Protein AF-A0A2N0D826-F1 (afdb_monomer_lite)

Organism: Rhizobium sullae (NCBI:txid50338)

Foldseek 3Di:
DDKDKAFPQDGAPDDRDQCCAQVHVVKDTKMFIDDDDPLFAWKKKWKFWPPDDPPTFTQWIWILHGPPDGIDHIRCFSALPSVRTATDQGNVRDRGGHGDDDPDDDIDMDMDMDGDNDNDDPDPPDDDD

Structure (mmCIF, N/CA/C/O backbone):
data_AF-A0A2N0D826-F1
#
_entry.id   AF-A0A2N0D826-F1
#
loop_
_atom_site.group_PDB
_atom_site.id
_atom_site.type_symbol
_atom_site.label_atom_id
_atom_site.label_alt_id
_atom_site.label_comp_id
_atom_site.label_asym_id
_atom_site.label_entity_id
_atom_site.label_seq_id
_atom_site.pdbx_PDB_ins_code
_atom_site.Cartn_x
_atom_site.Cartn_y
_atom_site.Cartn_z
_atom_site.occupancy
_atom_site.B_iso_or_equiv
_atom_site.auth_seq_id
_atom_site.auth_comp_id
_atom_site.auth_asym_id
_atom_site.auth_atom_id
_atom_site.pdbx_PDB_model_num
ATOM 1 N N . MET A 1 1 ? 2.346 -14.213 18.199 1.00 60.00 1 MET A N 1
ATOM 2 C CA . MET A 1 1 ? 2.447 -14.127 16.728 1.00 60.00 1 MET A CA 1
ATOM 3 C C . MET A 1 1 ? 2.684 -12.671 16.357 1.00 60.00 1 MET A C 1
ATOM 5 O O . MET A 1 1 ? 2.425 -11.813 17.199 1.00 60.00 1 MET A O 1
ATOM 9 N N . ALA A 1 2 ? 3.269 -12.403 15.193 1.00 88.12 2 ALA A N 1
ATOM 10 C CA . ALA A 1 2 ? 3.634 -11.054 14.766 1.00 88.12 2 ALA A CA 1
ATOM 11 C C . ALA A 1 2 ? 2.634 -10.554 13.720 1.00 88.12 2 ALA A C 1
ATOM 13 O O . ALA A 1 2 ? 2.208 -11.331 12.875 1.00 88.12 2 ALA A O 1
ATOM 14 N N . PHE A 1 3 ? 2.283 -9.269 13.777 1.00 96.25 3 PHE A N 1
ATOM 15 C CA . PHE A 1 3 ? 1.441 -8.641 12.763 1.00 96.25 3 PHE A CA 1
ATOM 16 C C . PHE A 1 3 ? 2.162 -8.662 11.412 1.00 96.25 3 PHE A C 1
ATOM 18 O O . PHE A 1 3 ? 3.236 -8.071 11.278 1.00 96.25 3 PHE A O 1
ATOM 25 N N . GLU A 1 4 ? 1.587 -9.358 10.435 1.00 97.00 4 GLU A N 1
ATOM 26 C CA . GLU A 1 4 ? 2.255 -9.674 9.170 1.00 97.00 4 GLU A CA 1
ATOM 27 C C . GLU A 1 4 ? 1.386 -9.295 7.970 1.00 97.00 4 GLU A C 1
ATOM 29 O O . GLU A 1 4 ? 0.184 -9.548 7.971 1.00 97.00 4 GLU A O 1
ATOM 34 N N . LEU A 1 5 ? 2.009 -8.719 6.938 1.00 97.88 5 LEU A N 1
ATOM 35 C CA . LEU A 1 5 ? 1.414 -8.416 5.635 1.00 97.88 5 LEU A CA 1
ATOM 36 C C . LEU A 1 5 ? 2.081 -9.292 4.568 1.00 97.88 5 LEU A C 1
ATOM 38 O O . LEU A 1 5 ? 3.304 -9.289 4.446 1.00 97.88 5 LEU A O 1
ATOM 42 N N . THR A 1 6 ? 1.282 -9.994 3.766 1.00 97.62 6 THR A N 1
ATOM 43 C CA . THR A 1 6 ? 1.759 -10.884 2.695 1.00 97.62 6 THR A CA 1
ATOM 44 C C . THR A 1 6 ? 0.954 -10.707 1.410 1.00 97.62 6 THR A C 1
ATOM 46 O O . THR A 1 6 ? -0.164 -10.186 1.418 1.00 97.62 6 THR A O 1
ATOM 49 N N . SER A 1 7 ? 1.523 -11.170 0.296 1.00 97.50 7 SER A N 1
ATOM 50 C CA . SER A 1 7 ? 0.843 -11.290 -0.990 1.00 97.50 7 SER A CA 1
ATOM 51 C C . SER A 1 7 ? 1.060 -12.695 -1.558 1.00 97.50 7 SER A C 1
ATOM 53 O O . SER A 1 7 ? 2.188 -13.177 -1.548 1.00 97.50 7 SER A O 1
ATOM 55 N N . PRO A 1 8 ? 0.025 -13.360 -2.094 1.00 95.75 8 PRO A N 1
ATOM 56 C CA . PRO A 1 8 ? 0.204 -14.562 -2.900 1.00 95.75 8 PRO A CA 1
ATOM 57 C C . PRO A 1 8 ? 0.717 -14.245 -4.316 1.00 95.75 8 PRO A C 1
ATOM 59 O O . PRO A 1 8 ? 1.091 -15.163 -5.038 1.00 95.75 8 PRO A O 1
ATOM 62 N N . ALA A 1 9 ? 0.710 -12.975 -4.743 1.00 94.69 9 ALA A N 1
ATOM 63 C CA . ALA A 1 9 ? 1.167 -12.585 -6.075 1.00 94.69 9 ALA A CA 1
ATOM 64 C C . ALA A 1 9 ? 2.700 -12.528 -6.182 1.00 94.69 9 ALA A C 1
ATOM 66 O O . ALA A 1 9 ? 3.238 -12.752 -7.264 1.00 94.69 9 ALA A O 1
ATOM 67 N N . PHE A 1 10 ? 3.389 -12.232 -5.079 1.00 96.00 10 PHE A N 1
ATOM 68 C CA . PHE A 1 10 ? 4.846 -12.177 -4.990 1.00 96.00 10 PHE A CA 1
ATOM 69 C C . PHE A 1 10 ? 5.304 -12.284 -3.534 1.00 96.00 10 PHE A C 1
ATOM 71 O O . PHE A 1 10 ? 4.630 -11.821 -2.613 1.00 96.00 10 PHE A O 1
ATOM 78 N N . GLU A 1 11 ? 6.483 -12.862 -3.322 1.00 96.50 11 GLU A N 1
ATOM 79 C CA . GLU A 1 11 ? 7.113 -12.893 -2.002 1.00 96.50 11 GLU A CA 1
ATOM 80 C C . GLU A 1 11 ? 7.843 -11.573 -1.708 1.00 96.50 11 GLU A C 1
ATOM 82 O O . GLU A 1 11 ? 8.203 -10.808 -2.607 1.00 96.50 11 GLU A O 1
ATOM 87 N N . ASN A 1 12 ? 8.115 -11.313 -0.429 1.00 94.88 12 ASN A N 1
ATOM 88 C CA . ASN A 1 12 ? 8.887 -10.145 -0.016 1.00 94.88 12 ASN A CA 1
ATOM 89 C C . ASN A 1 12 ? 10.262 -10.114 -0.713 1.00 94.88 12 ASN A C 1
ATOM 91 O O . ASN A 1 12 ? 10.994 -11.104 -0.694 1.00 94.88 12 ASN A O 1
ATOM 95 N N . ARG A 1 13 ? 10.631 -8.954 -1.273 1.00 93.88 13 ARG A N 1
ATOM 96 C CA . ARG A 1 13 ? 1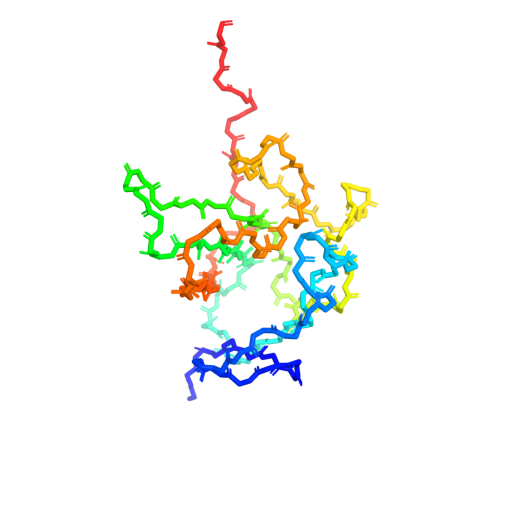1.869 -8.728 -2.052 1.00 93.88 13 ARG A CA 1
ATOM 97 C C . ARG A 1 13 ? 11.977 -9.534 -3.351 1.00 93.88 13 ARG A C 1
ATOM 99 O O . ARG A 1 13 ? 13.081 -9.707 -3.870 1.00 93.88 13 ARG A O 1
ATOM 106 N N . ARG A 1 14 ? 10.864 -10.042 -3.873 1.00 96.00 14 ARG A N 1
ATOM 107 C CA . ARG A 1 14 ? 10.801 -10.615 -5.220 1.00 96.00 14 ARG A CA 1
ATOM 108 C C . ARG A 1 14 ? 10.153 -9.630 -6.181 1.00 96.00 14 ARG A C 1
ATOM 110 O O . ARG A 1 14 ? 9.591 -8.617 -5.773 1.00 96.00 14 ARG A O 1
ATOM 117 N N . GLU A 1 15 ? 10.299 -9.935 -7.461 1.00 95.25 15 GLU A N 1
ATOM 118 C CA . GLU A 1 15 ? 9.742 -9.148 -8.552 1.00 95.25 15 GLU A CA 1
ATOM 119 C C . GLU A 1 15 ? 8.214 -9.098 -8.456 1.00 95.25 15 GLU A C 1
ATOM 121 O O . GLU A 1 15 ? 7.559 -10.108 -8.181 1.00 95.25 15 GLU A O 1
ATOM 126 N N . ILE A 1 16 ? 7.659 -7.908 -8.671 1.00 96.44 16 ILE A N 1
ATOM 127 C CA . ILE A 1 16 ? 6.218 -7.699 -8.753 1.00 96.44 16 ILE A CA 1
ATOM 128 C C . ILE A 1 16 ? 5.788 -8.071 -10.182 1.00 96.44 16 ILE A C 1
ATOM 130 O O . ILE A 1 16 ? 6.327 -7.503 -11.124 1.00 96.44 16 ILE A O 1
ATOM 134 N N . PRO A 1 17 ? 4.827 -8.994 -10.383 1.00 97.12 17 PRO A N 1
ATOM 135 C CA . PRO A 1 17 ? 4.382 -9.373 -11.721 1.00 97.12 17 PRO A CA 1
ATOM 136 C C . PRO A 1 17 ? 3.880 -8.189 -12.560 1.00 97.12 17 PRO A C 1
ATOM 138 O O . PRO A 1 17 ? 3.097 -7.377 -12.067 1.00 97.12 17 PRO A O 1
ATOM 141 N N . VAL A 1 18 ? 4.199 -8.192 -13.861 1.00 95.88 18 VAL A N 1
ATOM 142 C CA . VAL A 1 18 ? 3.867 -7.135 -14.847 1.00 95.88 18 VAL A CA 1
ATOM 143 C C . VAL A 1 18 ? 2.404 -6.679 -14.817 1.00 95.88 18 VAL A C 1
ATOM 145 O O . VAL A 1 18 ? 2.092 -5.517 -15.052 1.00 95.88 18 VAL A O 1
ATOM 148 N N . ARG A 1 19 ? 1.455 -7.561 -14.488 1.00 96.94 19 ARG A N 1
ATOM 149 C CA . ARG A 1 19 ? 0.032 -7.182 -14.390 1.00 96.94 19 ARG A CA 1
ATOM 150 C C . ARG A 1 19 ? -0.259 -6.128 -13.311 1.00 96.94 19 ARG A C 1
ATOM 152 O O . ARG A 1 19 ? -1.291 -5.466 -13.388 1.00 96.94 19 ARG A O 1
ATOM 159 N N . HIS A 1 2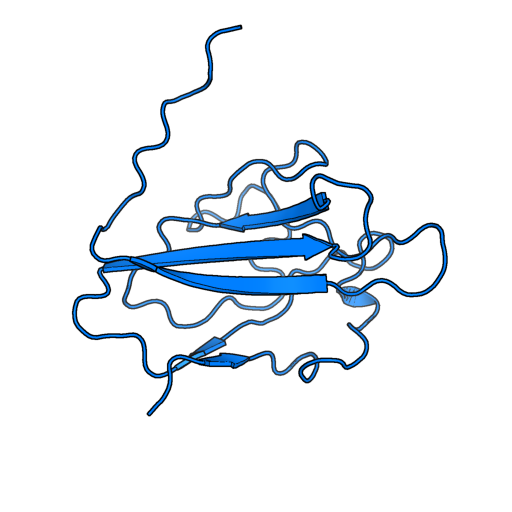0 ? 0.622 -5.987 -12.326 1.00 97.25 20 HIS A N 1
ATOM 160 C CA . HIS A 1 20 ? 0.540 -4.973 -11.281 1.00 97.25 20 HIS A CA 1
ATOM 161 C C . HIS A 1 20 ? 1.290 -3.692 -11.645 1.00 97.25 20 HIS A C 1
ATOM 163 O O . HIS A 1 20 ? 1.107 -2.685 -10.981 1.00 97.25 20 HIS A O 1
ATOM 169 N N . GLU A 1 21 ? 2.115 -3.696 -12.687 1.00 95.94 21 GLU A N 1
ATOM 170 C CA . GLU A 1 21 ? 2.772 -2.485 -13.171 1.00 95.94 21 GLU A CA 1
ATOM 171 C C . GLU A 1 21 ? 1.751 -1.539 -13.799 1.00 95.94 21 GLU A C 1
ATOM 173 O O . GLU A 1 21 ? 0.755 -1.966 -14.400 1.00 95.94 21 GLU A O 1
ATOM 178 N N . ARG A 1 22 ? 2.024 -0.240 -13.691 1.00 94.62 22 ARG A N 1
ATOM 179 C CA . ARG A 1 22 ? 1.201 0.807 -14.290 1.00 94.62 22 ARG A CA 1
ATOM 180 C C . ARG A 1 22 ? 1.111 0.705 -15.822 1.00 94.62 22 ARG A C 1
ATOM 182 O O . ARG A 1 22 ? -0.011 0.804 -16.317 1.00 94.62 22 ARG A O 1
ATOM 189 N N . PRO A 1 23 ? 2.207 0.463 -16.580 1.00 93.56 23 PRO A N 1
ATOM 190 C CA . PRO A 1 23 ? 2.124 0.189 -18.021 1.00 93.56 23 PRO A CA 1
ATOM 191 C C . PRO A 1 23 ? 1.500 -1.174 -18.363 1.00 93.56 23 PRO A C 1
ATOM 193 O O . PRO A 1 23 ? 1.153 -1.414 -19.520 1.00 93.56 23 PRO A O 1
ATOM 196 N N . GLY A 1 24 ? 1.371 -2.072 -17.382 1.00 93.00 24 GLY A N 1
ATOM 197 C CA . GLY A 1 24 ? 0.694 -3.354 -17.523 1.00 93.00 24 GLY A CA 1
ATOM 198 C C . GLY A 1 24 ? -0.825 -3.228 -17.381 1.00 93.00 24 GLY A C 1
ATOM 199 O O . GLY A 1 24 ? -1.466 -2.342 -17.939 1.00 93.00 24 GLY A O 1
ATOM 200 N N . ALA A 1 25 ? -1.428 -4.144 -16.622 1.00 95.31 25 ALA A N 1
ATOM 201 C CA . ALA A 1 25 ? -2.865 -4.099 -16.341 1.00 95.31 25 ALA A CA 1
ATOM 202 C C . ALA A 1 25 ? -3.221 -3.169 -15.162 1.00 95.31 25 ALA A C 1
ATOM 204 O O . ALA A 1 25 ? -4.406 -2.991 -14.872 1.00 95.31 25 ALA A O 1
ATOM 205 N N . ASN A 1 26 ? -2.215 -2.596 -14.484 1.00 96.12 26 ASN A N 1
ATOM 206 C CA . ASN A 1 26 ? -2.349 -1.729 -13.313 1.00 96.12 26 ASN A CA 1
ATOM 207 C C . ASN A 1 26 ? -3.277 -2.316 -12.229 1.00 96.12 26 ASN A C 1
ATOM 209 O O . ASN A 1 26 ? -4.107 -1.629 -11.619 1.00 96.12 26 ASN A O 1
ATOM 213 N N . LEU A 1 27 ? -3.190 -3.634 -12.024 1.00 95.88 27 LEU A N 1
ATOM 214 C CA . LEU A 1 27 ? -3.993 -4.338 -11.033 1.00 95.88 27 LEU A CA 1
ATOM 215 C C . LEU A 1 27 ? -3.372 -4.168 -9.648 1.00 95.88 27 LEU A C 1
ATOM 217 O O . LEU A 1 27 ? -2.234 -4.575 -9.447 1.00 95.88 27 LEU A O 1
ATOM 221 N N . SER A 1 28 ? -4.105 -3.642 -8.663 1.00 96.12 28 SER A N 1
ATOM 222 C CA . SER A 1 28 ? -3.606 -3.652 -7.280 1.00 96.12 28 SER A CA 1
ATOM 223 C C . SER A 1 28 ? -3.347 -5.100 -6.849 1.00 96.12 28 SER A C 1
ATOM 225 O O . SER A 1 28 ? -4.194 -5.956 -7.123 1.00 96.12 28 SER A O 1
ATOM 227 N N . PRO A 1 29 ? -2.223 -5.426 -6.194 1.00 97.12 29 PRO A N 1
ATOM 228 C CA . PRO A 1 29 ? -1.944 -6.804 -5.823 1.00 97.12 29 PRO A CA 1
ATOM 229 C C . PRO A 1 29 ? -2.909 -7.304 -4.754 1.00 97.12 29 PRO A C 1
ATOM 231 O O . PRO A 1 29 ? -3.412 -6.530 -3.938 1.00 97.12 29 PRO A O 1
ATOM 234 N N . PHE A 1 30 ? -3.142 -8.617 -4.736 1.00 97.12 30 PHE A N 1
ATOM 235 C CA . PHE A 1 30 ? -3.804 -9.235 -3.595 1.00 97.12 30 PHE A CA 1
ATOM 236 C C . PHE A 1 30 ? -2.912 -9.050 -2.367 1.00 97.12 30 PHE A C 1
ATOM 238 O O . PHE A 1 30 ? -1.740 -9.427 -2.393 1.00 97.12 30 PHE A O 1
ATOM 245 N N . LEU A 1 31 ? -3.464 -8.516 -1.286 1.00 98.00 31 LEU A N 1
ATOM 246 C CA . LEU A 1 31 ? -2.773 -8.365 -0.012 1.00 98.00 31 LEU A CA 1
ATOM 247 C C . LEU A 1 31 ? -3.611 -8.987 1.092 1.00 98.00 31 LEU A C 1
ATOM 249 O O . LEU A 1 31 ? -4.827 -8.826 1.109 1.00 98.00 31 LEU A O 1
ATOM 253 N N . GLN A 1 32 ? -2.962 -9.652 2.036 1.00 98.00 32 GLN A N 1
ATOM 254 C CA . GLN A 1 32 ? -3.604 -10.193 3.229 1.00 98.00 32 GLN A CA 1
ATOM 255 C C . GLN A 1 32 ? -2.721 -9.993 4.448 1.00 98.00 32 GLN A C 1
ATOM 257 O O . GLN A 1 32 ? -1.494 -9.946 4.339 1.00 98.00 32 GLN A O 1
ATOM 262 N N . TRP A 1 33 ? -3.347 -9.898 5.613 1.00 98.19 33 TRP A N 1
ATOM 263 C CA . TRP A 1 33 ? -2.634 -9.718 6.864 1.00 98.19 33 TRP A CA 1
ATOM 264 C C . TRP A 1 33 ? -3.228 -10.522 8.009 1.00 98.19 33 TRP A C 1
ATOM 266 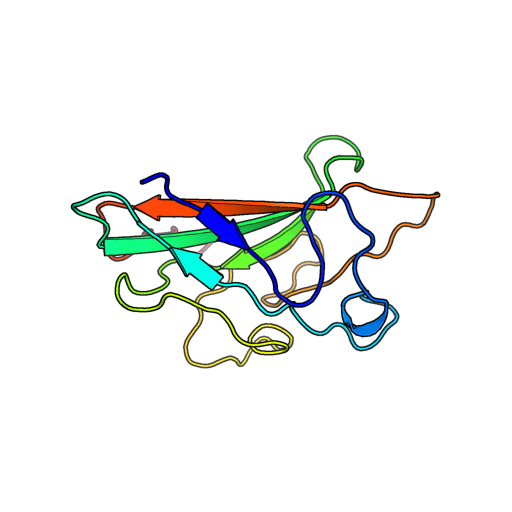O O . TRP A 1 33 ? -4.440 -10.737 8.099 1.00 98.19 33 TRP A O 1
ATOM 276 N N . HIS A 1 34 ? -2.342 -10.919 8.917 1.00 97.38 34 HIS A N 1
ATOM 277 C CA . HIS A 1 34 ? -2.637 -11.813 10.033 1.00 97.38 34 HIS A CA 1
ATOM 278 C C . HIS A 1 34 ? -2.182 -11.200 11.352 1.00 97.38 34 HIS A C 1
ATOM 280 O O . HIS A 1 34 ? -1.324 -10.322 11.374 1.00 97.38 34 HIS A O 1
ATOM 286 N N . ASP A 1 35 ? -2.795 -11.652 12.445 1.00 96.94 35 ASP A N 1
ATOM 287 C CA . ASP A 1 35 ? -2.403 -11.300 13.816 1.00 96.94 35 ASP A CA 1
ATOM 288 C C . ASP A 1 35 ? -2.271 -9.791 14.118 1.00 96.94 35 ASP A C 1
ATOM 290 O O . ASP A 1 35 ? -1.260 -9.356 14.679 1.00 96.94 35 ASP A O 1
ATOM 294 N N . PRO A 1 36 ? -3.276 -8.953 13.782 1.00 97.00 36 PRO A N 1
ATOM 295 C CA . PRO A 1 36 ? -3.243 -7.549 14.155 1.00 97.00 36 PRO A CA 1
ATOM 296 C C . PRO A 1 36 ? -3.244 -7.387 15.682 1.00 97.00 36 PRO A C 1
ATOM 298 O O . PRO A 1 36 ? -3.868 -8.188 16.390 1.00 97.00 36 PRO A O 1
ATOM 301 N N . PRO A 1 37 ? -2.601 -6.330 16.206 1.00 96.81 37 PRO A N 1
ATOM 302 C CA . PRO A 1 37 ? -2.586 -6.050 17.635 1.00 96.81 37 PRO A CA 1
ATOM 303 C C . PRO A 1 37 ? -3.995 -5.945 18.233 1.00 96.81 37 PRO A C 1
ATOM 305 O O . PRO A 1 37 ? -4.944 -5.500 17.577 1.00 96.81 37 PRO A O 1
ATOM 308 N N . ASN A 1 38 ? -4.135 -6.301 19.512 1.00 96.12 38 ASN A N 1
ATOM 309 C CA . ASN A 1 38 ? -5.396 -6.095 20.221 1.00 96.12 38 ASN A CA 1
ATOM 310 C C . ASN A 1 38 ? -5.767 -4.600 20.253 1.00 96.12 38 ASN A C 1
ATOM 312 O O . ASN A 1 38 ? -4.897 -3.741 20.379 1.00 96.12 38 ASN A O 1
ATOM 316 N N . GLY A 1 39 ? -7.061 -4.298 20.151 1.00 96.56 39 GLY A N 1
ATOM 317 C CA . GLY A 1 39 ? -7.561 -2.923 20.083 1.00 96.56 39 GLY A CA 1
ATOM 318 C C . GLY A 1 39 ? -7.491 -2.282 18.694 1.00 96.56 39 GLY A C 1
ATOM 319 O O . GLY A 1 39 ? -7.836 -1.111 18.565 1.00 96.56 39 GLY A O 1
ATOM 320 N N . THR A 1 40 ? -7.093 -3.026 17.655 1.00 97.94 40 THR A N 1
ATOM 321 C CA . THR A 1 40 ? -7.181 -2.553 16.265 1.00 97.94 40 THR A CA 1
ATOM 322 C C . THR A 1 40 ? -8.635 -2.271 15.882 1.00 97.94 40 THR A C 1
ATOM 324 O O . THR A 1 40 ? -9.484 -3.159 15.956 1.00 97.94 40 THR A O 1
ATOM 327 N N . GLN A 1 41 ? -8.911 -1.047 15.435 1.00 97.81 41 GLN A N 1
ATOM 328 C CA . GLN A 1 41 ? -10.223 -0.582 14.972 1.00 97.81 41 GLN A CA 1
ATOM 329 C C . GLN A 1 41 ? -10.242 -0.273 13.469 1.00 97.81 41 GLN A C 1
ATOM 331 O O . GLN A 1 41 ? -11.280 -0.439 12.825 1.00 97.81 41 GLN A O 1
ATOM 336 N N . SER A 1 42 ? -9.100 0.102 12.889 1.00 97.31 42 SER A N 1
ATOM 337 C CA . SER A 1 42 ? -8.940 0.248 11.439 1.00 97.31 42 SER A CA 1
ATOM 338 C C . SER A 1 42 ? -7.503 -0.016 10.985 1.00 97.31 42 SER A C 1
ATOM 340 O O . SER A 1 42 ? -6.601 -0.160 11.816 1.00 97.31 42 SER A O 1
ATOM 342 N N . TYR A 1 43 ? -7.291 -0.069 9.667 1.00 97.56 43 TYR A N 1
ATOM 343 C CA . TYR A 1 43 ? -5.963 -0.118 9.060 1.00 97.56 43 TYR A CA 1
ATOM 344 C C . TYR A 1 43 ? -5.721 1.014 8.066 1.00 97.56 43 TYR A C 1
ATOM 346 O O . TYR A 1 43 ? -6.647 1.532 7.434 1.00 97.56 43 TYR A O 1
ATOM 354 N N . VAL A 1 44 ? -4.439 1.318 7.884 1.00 96.88 44 VAL A N 1
ATOM 355 C CA . VAL A 1 44 ? -3.916 2.144 6.793 1.00 96.88 44 VAL A CA 1
ATOM 356 C C . VAL A 1 44 ? -2.890 1.339 6.023 1.00 96.88 44 VAL A C 1
ATOM 358 O O . VAL A 1 44 ? -1.988 0.761 6.626 1.00 96.88 44 VAL A O 1
ATOM 361 N N . LEU A 1 45 ? -3.010 1.340 4.702 1.00 97.25 45 LEU A N 1
ATOM 362 C CA . LEU A 1 45 ? -2.059 0.742 3.780 1.00 97.25 45 LEU A CA 1
ATOM 363 C C . LEU A 1 45 ? -1.440 1.838 2.913 1.00 97.25 45 LEU A C 1
ATOM 365 O O . LEU A 1 45 ? -2.163 2.633 2.318 1.00 97.25 45 LEU A O 1
ATOM 369 N N . ILE A 1 46 ? -0.113 1.852 2.815 1.00 96.56 46 ILE A N 1
ATOM 370 C CA . ILE A 1 46 ? 0.634 2.730 1.909 1.00 96.56 46 ILE A CA 1
ATOM 371 C C . ILE A 1 46 ? 1.599 1.878 1.089 1.00 96.56 46 ILE A C 1
ATOM 373 O O . ILE A 1 46 ? 2.303 1.037 1.648 1.00 96.56 46 ILE A O 1
ATOM 377 N N . MET A 1 47 ? 1.652 2.126 -0.216 1.00 97.06 47 MET A N 1
ATOM 378 C CA . MET A 1 47 ? 2.726 1.684 -1.098 1.00 97.06 47 MET A CA 1
ATOM 379 C C . MET A 1 47 ? 3.536 2.900 -1.540 1.00 97.06 47 MET A C 1
ATOM 381 O O . MET A 1 47 ? 2.976 3.864 -2.067 1.00 97.06 47 MET A O 1
ATOM 385 N N . GLU A 1 48 ? 4.848 2.832 -1.363 1.00 95.50 48 GLU A N 1
ATOM 386 C CA . GLU A 1 48 ? 5.781 3.844 -1.859 1.00 95.50 48 GLU A CA 1
ATOM 387 C C . GLU A 1 48 ? 6.951 3.214 -2.610 1.00 95.50 48 GLU A C 1
ATOM 389 O O . GLU A 1 48 ? 7.336 2.078 -2.333 1.00 95.50 48 GLU A O 1
ATOM 394 N N . ASP A 1 49 ? 7.525 3.977 -3.526 1.00 94.62 49 ASP A N 1
ATOM 395 C CA . ASP A 1 49 ? 8.819 3.716 -4.132 1.00 94.62 49 ASP A CA 1
ATOM 396 C C . ASP A 1 49 ? 9.923 4.229 -3.198 1.00 94.62 49 ASP A C 1
ATOM 398 O O . ASP A 1 49 ? 10.017 5.426 -2.914 1.00 94.62 49 ASP A O 1
ATOM 402 N N . ALA A 1 50 ? 10.726 3.306 -2.671 1.00 90.81 50 ALA A N 1
ATOM 403 C CA . ALA A 1 50 ? 11.809 3.613 -1.747 1.00 90.81 50 ALA A CA 1
ATOM 404 C C . ALA A 1 50 ? 13.063 4.177 -2.421 1.00 90.81 50 ALA A C 1
ATOM 406 O O . ALA A 1 50 ? 13.907 4.728 -1.710 1.00 90.81 50 ALA A O 1
ATOM 407 N N . ASP A 1 51 ? 13.183 3.992 -3.734 1.00 90.31 51 ASP A N 1
ATOM 408 C CA . ASP A 1 51 ? 14.346 4.392 -4.522 1.00 90.31 51 ASP A CA 1
ATOM 409 C C . ASP A 1 51 ? 14.082 5.710 -5.277 1.00 90.31 51 ASP A C 1
ATOM 411 O O . ASP A 1 51 ? 15.016 6.357 -5.751 1.00 90.31 51 ASP A O 1
ATOM 415 N N . ALA A 1 52 ? 12.827 6.178 -5.299 1.00 85.00 52 ALA A N 1
ATOM 416 C CA . ALA A 1 52 ? 12.467 7.502 -5.793 1.00 85.00 52 ALA A CA 1
ATOM 417 C C . ALA A 1 52 ? 13.127 8.646 -4.980 1.00 85.00 52 ALA A C 1
ATOM 419 O O . ALA A 1 52 ? 13.284 8.539 -3.756 1.00 85.00 52 ALA A O 1
ATOM 420 N N . PRO A 1 53 ? 13.464 9.787 -5.623 1.00 79.81 53 PRO A N 1
ATOM 421 C CA . PRO A 1 53 ? 14.022 10.954 -4.941 1.00 79.81 53 PRO A CA 1
ATOM 422 C C . PRO A 1 53 ? 13.128 11.449 -3.799 1.00 79.81 53 PRO A C 1
ATOM 424 O O . PRO A 1 53 ? 11.917 11.530 -3.954 1.00 79.81 53 PRO A O 1
ATOM 427 N N . THR A 1 54 ? 13.722 11.840 -2.668 1.00 71.75 54 THR A N 1
ATOM 428 C CA . THR A 1 54 ? 12.982 12.318 -1.490 1.00 71.75 54 THR A CA 1
ATOM 429 C C . THR A 1 54 ? 12.098 13.539 -1.810 1.00 71.75 54 THR A C 1
ATOM 431 O O . THR A 1 54 ? 12.613 14.522 -2.350 1.00 71.75 54 THR A O 1
ATOM 434 N N . PRO A 1 55 ? 10.820 13.553 -1.376 1.00 75.56 55 PRO A N 1
ATOM 435 C CA . PRO A 1 55 ? 10.134 12.505 -0.609 1.00 75.56 55 PRO A CA 1
ATOM 436 C C . PRO A 1 55 ? 9.772 11.277 -1.457 1.00 75.56 55 PRO A C 1
ATOM 438 O O . PRO A 1 55 ? 9.412 11.423 -2.616 1.00 75.56 55 PRO A O 1
ATOM 441 N N . ALA A 1 56 ? 9.809 10.087 -0.841 1.00 82.88 56 ALA A N 1
ATOM 442 C CA . ALA A 1 56 ? 9.446 8.823 -1.488 1.00 82.88 56 ALA A CA 1
ATOM 443 C C . ALA A 1 56 ? 8.104 8.923 -2.237 1.00 82.88 56 ALA A C 1
ATOM 445 O O . ALA A 1 56 ? 7.130 9.490 -1.723 1.00 82.88 56 ALA A O 1
ATOM 446 N N . PHE A 1 57 ? 8.061 8.352 -3.441 1.00 90.94 57 PHE A N 1
ATOM 447 C CA . PHE A 1 57 ? 6.917 8.474 -4.336 1.00 90.94 57 PHE A CA 1
ATOM 448 C C . PHE A 1 57 ? 5.811 7.507 -3.908 1.00 90.94 57 PHE A C 1
ATOM 450 O O . PHE A 1 57 ? 5.999 6.292 -3.883 1.00 90.94 57 PHE A O 1
ATOM 457 N N . ARG A 1 58 ? 4.638 8.024 -3.542 1.00 94.62 58 ARG A N 1
ATOM 458 C CA . ARG A 1 58 ? 3.494 7.225 -3.083 1.00 94.62 58 ARG A CA 1
ATOM 459 C C . ARG A 1 58 ? 2.666 6.778 -4.275 1.00 94.62 58 ARG A C 1
ATOM 461 O O . ARG A 1 58 ? 2.054 7.590 -4.960 1.00 94.62 58 ARG A O 1
ATOM 468 N N . HIS A 1 59 ? 2.602 5.468 -4.457 1.00 96.12 59 HIS A N 1
ATOM 469 C CA . HIS A 1 59 ? 1.874 4.790 -5.529 1.00 96.12 59 HIS A CA 1
ATOM 470 C C . HIS A 1 59 ? 0.426 4.473 -5.144 1.00 96.12 59 HIS A C 1
ATOM 472 O O . HIS A 1 59 ? -0.480 4.455 -5.980 1.00 96.12 59 HIS A O 1
ATOM 478 N N . TRP A 1 60 ? 0.192 4.235 -3.853 1.00 96.19 60 TRP A N 1
ATOM 479 C CA . TRP A 1 60 ? -1.115 3.835 -3.351 1.00 96.19 60 TRP A CA 1
ATOM 480 C C . TRP A 1 60 ? -1.249 4.157 -1.868 1.00 96.19 60 TRP A C 1
ATOM 482 O O . TRP A 1 60 ? -0.320 3.935 -1.091 1.00 96.19 60 TRP A O 1
ATOM 492 N N . ALA A 1 61 ? -2.412 4.659 -1.466 1.00 94.56 61 ALA A N 1
ATOM 493 C CA . ALA A 1 61 ? -2.737 4.890 -0.070 1.00 94.56 61 ALA A CA 1
ATOM 494 C C . ALA A 1 61 ? -4.226 4.631 0.177 1.00 94.56 61 ALA A C 1
ATOM 496 O O . ALA A 1 61 ? -5.087 5.205 -0.492 1.00 94.56 61 ALA A O 1
ATOM 497 N N . VAL A 1 62 ? -4.520 3.779 1.156 1.00 94.38 62 VAL A N 1
ATOM 498 C CA . VAL A 1 62 ? -5.878 3.445 1.598 1.00 94.38 62 VAL A CA 1
ATOM 499 C C . VAL A 1 62 ? -5.934 3.558 3.109 1.00 94.38 62 VAL A C 1
ATOM 501 O O . VAL A 1 62 ? -5.022 3.112 3.803 1.00 94.38 62 VAL A O 1
ATOM 504 N N . HIS A 1 63 ? -7.003 4.140 3.627 1.00 94.06 63 HIS A N 1
ATOM 505 C CA . HIS A 1 63 ? -7.202 4.330 5.056 1.00 94.06 63 HIS A CA 1
ATOM 506 C C . HIS A 1 63 ? -8.604 3.904 5.486 1.00 94.06 63 HIS A C 1
ATOM 508 O O . HIS A 1 63 ? -9.454 3.568 4.660 1.00 94.06 63 HIS A O 1
ATOM 514 N N . ASP A 1 64 ? -8.819 3.895 6.801 1.00 94.69 64 ASP A N 1
ATOM 515 C CA . ASP A 1 64 ? -10.076 3.516 7.451 1.00 94.69 64 ASP A CA 1
ATOM 516 C C . ASP A 1 64 ? -10.583 2.137 7.001 1.00 94.69 64 ASP A C 1
ATOM 518 O O . ASP A 1 64 ? -11.787 1.878 6.943 1.00 94.69 64 ASP A O 1
ATOM 522 N N . ILE A 1 65 ? -9.658 1.230 6.667 1.00 95.12 65 ILE A N 1
ATOM 523 C CA . ILE A 1 65 ? -9.993 -0.152 6.334 1.00 95.12 65 ILE A CA 1
ATOM 524 C C . ILE A 1 65 ? -10.563 -0.784 7.612 1.00 95.12 65 ILE A C 1
ATOM 526 O O . ILE A 1 65 ? -9.857 -0.791 8.623 1.00 95.12 65 ILE A O 1
ATOM 530 N N . PRO A 1 66 ? -11.797 -1.325 7.618 1.00 95.56 66 PRO A N 1
ATOM 531 C CA . PRO A 1 66 ? -12.411 -1.836 8.842 1.00 95.56 66 PRO A CA 1
ATOM 532 C C . PRO A 1 66 ? -11.569 -2.932 9.508 1.00 95.56 66 PRO A C 1
ATOM 534 O O . PRO A 1 66 ? -11.059 -3.812 8.816 1.00 95.56 66 PRO A O 1
ATOM 537 N N . ALA A 1 67 ? -11.488 -2.951 10.845 1.00 96.56 67 ALA A N 1
ATOM 538 C CA . ALA A 1 67 ? -10.707 -3.941 11.607 1.00 96.56 67 ALA A CA 1
ATOM 539 C C . ALA A 1 67 ? -10.978 -5.417 11.239 1.00 96.56 67 ALA A C 1
ATOM 541 O O . ALA A 1 67 ? -10.074 -6.260 11.324 1.00 96.56 67 ALA A O 1
ATOM 542 N N . GLY A 1 68 ? -12.215 -5.727 10.828 1.00 96.06 68 GLY A N 1
ATOM 543 C CA . GLY A 1 68 ? -12.631 -7.062 10.392 1.00 96.06 68 GLY A CA 1
ATOM 544 C C . GLY A 1 68 ? -12.151 -7.455 8.991 1.00 96.06 68 GLY A C 1
ATOM 545 O O . GLY A 1 68 ? -12.078 -8.645 8.691 1.00 96.06 68 GLY A O 1
ATOM 546 N N . ARG A 1 69 ? -11.783 -6.494 8.135 1.00 96.31 69 ARG A N 1
ATOM 547 C CA . ARG A 1 69 ? -11.196 -6.784 6.822 1.00 96.31 69 ARG A CA 1
ATOM 548 C C . ARG A 1 69 ? -9.741 -7.212 7.028 1.00 96.31 69 ARG A C 1
ATOM 550 O O . ARG A 1 69 ? -8.988 -6.559 7.745 1.00 96.31 69 ARG A O 1
ATOM 557 N N . ARG A 1 70 ? -9.371 -8.344 6.427 1.00 96.94 70 ARG A N 1
ATOM 558 C CA . ARG A 1 70 ? -8.041 -8.973 6.542 1.00 96.94 70 ARG A CA 1
ATOM 559 C C . ARG A 1 70 ? -7.325 -9.152 5.211 1.00 96.94 70 ARG A C 1
ATOM 561 O O . ARG A 1 70 ? -6.240 -9.720 5.161 1.00 96.94 70 ARG A O 1
ATOM 568 N N . GLN A 1 71 ? -7.959 -8.695 4.140 1.00 97.00 71 GLN A N 1
ATOM 569 C CA . GLN A 1 71 ? -7.438 -8.804 2.794 1.00 97.00 71 GLN A CA 1
ATOM 570 C C . GLN A 1 71 ? -7.983 -7.696 1.896 1.00 97.00 71 GLN A C 1
ATOM 572 O O . GLN A 1 71 ? -9.074 -7.167 2.133 1.00 97.00 71 GLN A O 1
ATOM 577 N N . LEU A 1 72 ? -7.233 -7.415 0.839 1.00 95.62 72 LEU A N 1
ATOM 578 C CA . LEU A 1 72 ? -7.639 -6.667 -0.341 1.00 95.62 72 LEU A CA 1
ATOM 579 C C . LEU A 1 72 ? -7.420 -7.589 -1.536 1.00 95.62 72 LEU A C 1
ATOM 581 O O . LEU A 1 72 ? -6.315 -8.096 -1.729 1.00 95.62 72 LEU A O 1
ATOM 585 N N . THR A 1 73 ? -8.474 -7.857 -2.302 1.00 95.19 73 THR A N 1
ATOM 586 C CA . THR A 1 73 ? -8.367 -8.738 -3.466 1.00 95.19 73 THR A CA 1
ATOM 587 C C . THR A 1 73 ? -7.639 -8.03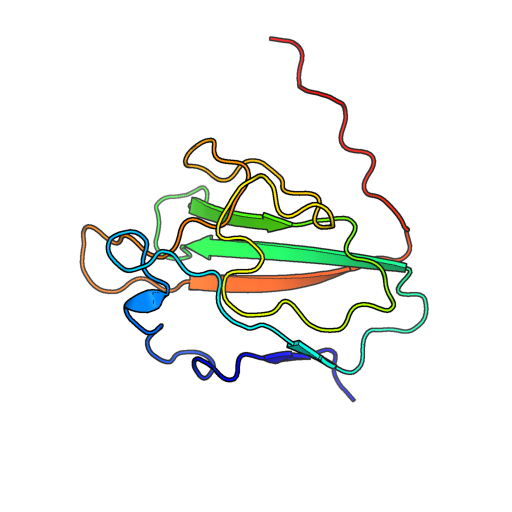9 -4.608 1.00 95.19 73 THR A C 1
ATOM 589 O O . THR A 1 73 ? -7.589 -6.810 -4.681 1.00 95.19 73 THR A O 1
ATOM 592 N N . GLU A 1 74 ? -7.087 -8.826 -5.525 1.00 95.75 74 GLU A N 1
ATOM 593 C CA . GLU A 1 74 ? -6.439 -8.284 -6.715 1.00 95.75 74 GLU A CA 1
ATOM 594 C C . GLU A 1 74 ? -7.394 -7.375 -7.507 1.00 95.75 74 GLU A C 1
ATOM 596 O O . GLU A 1 74 ? -8.586 -7.662 -7.631 1.00 95.75 74 GLU A O 1
ATOM 601 N N . GLY A 1 75 ? -6.878 -6.248 -7.995 1.00 93.75 75 GLY A N 1
ATOM 602 C CA . GLY A 1 75 ? -7.636 -5.263 -8.768 1.00 93.75 75 GLY A CA 1
ATOM 603 C C . GLY A 1 75 ? -8.680 -4.465 -7.978 1.00 93.75 75 GLY A C 1
ATOM 604 O O 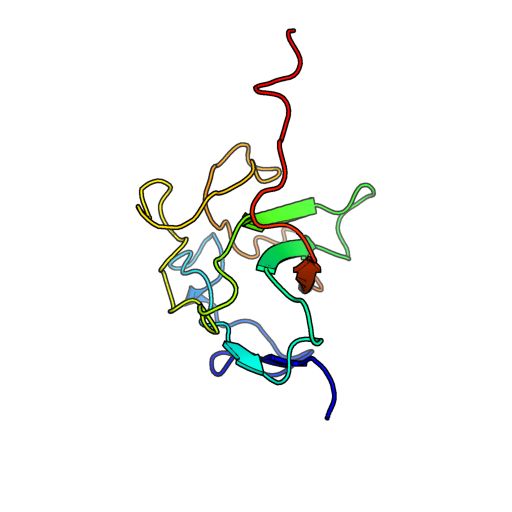. GLY A 1 75 ? -9.301 -3.567 -8.550 1.00 93.75 75 GLY A O 1
ATOM 605 N N . MET A 1 76 ? -8.869 -4.738 -6.679 1.00 92.12 76 MET A N 1
ATOM 606 C CA . MET A 1 76 ? -9.871 -4.058 -5.849 1.00 92.12 76 MET A CA 1
ATOM 607 C C . MET A 1 76 ? -9.669 -2.543 -5.811 1.00 92.12 76 MET A C 1
ATOM 609 O O . MET A 1 76 ? -10.649 -1.817 -5.727 1.00 92.12 76 MET A O 1
ATOM 613 N N . SER A 1 77 ? -8.426 -2.068 -5.910 1.00 90.12 77 SER A N 1
ATOM 614 C CA . SER A 1 77 ? -8.079 -0.644 -5.879 1.00 90.12 77 SER A CA 1
ATOM 615 C C . SER A 1 77 ? -7.621 -0.095 -7.227 1.00 90.12 77 SER A C 1
ATOM 617 O O . SER A 1 77 ? -7.053 0.987 -7.265 1.00 90.12 77 SER A O 1
ATOM 619 N N . SER A 1 78 ? -7.858 -0.788 -8.343 1.00 86.81 78 SER A N 1
ATOM 620 C CA . SER A 1 78 ? -7.416 -0.325 -9.674 1.00 86.81 78 SER A CA 1
ATOM 621 C C . SER A 1 78 ? -8.279 0.776 -10.284 1.00 86.81 78 SER A C 1
ATOM 623 O O . SER A 1 78 ? -7.947 1.315 -11.336 1.00 86.81 78 SER A O 1
ATOM 625 N N . LYS A 1 79 ? -9.414 1.102 -9.661 1.00 81.56 79 LYS A N 1
ATOM 626 C CA . LYS A 1 79 ? -10.302 2.191 -10.076 1.00 81.56 79 LYS A CA 1
ATOM 627 C C . LYS A 1 79 ? -10.748 2.972 -8.848 1.00 81.56 79 LYS A C 1
ATOM 629 O O . LYS A 1 79 ? -10.967 2.390 -7.790 1.00 81.56 79 LYS A O 1
ATOM 634 N N . ALA A 1 80 ? -10.951 4.278 -9.016 1.00 64.25 80 ALA A N 1
ATOM 635 C CA . ALA A 1 80 ? -11.362 5.175 -7.933 1.00 64.25 80 ALA A CA 1
ATOM 636 C C . ALA A 1 80 ? -12.741 4.835 -7.329 1.00 64.25 80 ALA A C 1
ATOM 638 O O . ALA A 1 80 ? -13.060 5.270 -6.229 1.00 64.25 80 ALA A O 1
ATOM 639 N N . THR A 1 81 ? -13.562 4.051 -8.033 1.00 57.84 81 THR A N 1
ATOM 640 C CA . THR A 1 81 ? -14.929 3.683 -7.635 1.00 57.84 81 THR A CA 1
ATOM 641 C C . THR A 1 81 ? -15.008 2.368 -6.858 1.00 57.84 81 THR A C 1
ATOM 643 O O . THR A 1 81 ? -16.055 1.730 -6.858 1.00 57.84 81 THR A O 1
ATOM 646 N N . ALA A 1 82 ? -13.923 1.907 -6.235 1.00 60.47 82 ALA A N 1
ATOM 647 C CA . ALA A 1 82 ? -14.001 0.782 -5.311 1.00 60.47 82 ALA A CA 1
ATOM 648 C C . ALA A 1 82 ? -14.793 1.221 -4.068 1.00 60.47 82 ALA A C 1
ATOM 650 O O . ALA A 1 82 ? -14.224 1.810 -3.151 1.00 60.47 82 ALA A O 1
ATOM 651 N N . GLU A 1 83 ? -16.109 0.980 -4.081 1.00 58.91 83 GLU A N 1
ATOM 652 C CA . GLU A 1 83 ? -17.115 1.611 -3.203 1.00 58.91 83 GLU A CA 1
ATOM 653 C C . GLU A 1 83 ? -16.851 1.444 -1.691 1.00 58.91 83 GLU A C 1
ATOM 655 O O . GLU A 1 83 ? -17.380 2.203 -0.883 1.00 58.91 83 GLU A O 1
ATOM 660 N N . ASP A 1 84 ? -15.943 0.542 -1.308 1.00 78.62 84 ASP A N 1
ATOM 661 C CA . ASP A 1 84 ? -15.663 0.172 0.081 1.00 78.62 84 ASP A CA 1
ATOM 662 C C . ASP A 1 84 ? -14.251 0.527 0.580 1.00 78.62 84 ASP A C 1
ATOM 664 O O . ASP A 1 84 ? -13.830 0.018 1.627 1.00 78.62 84 ASP A O 1
ATOM 668 N N . LEU A 1 85 ? -13.471 1.320 -0.162 1.00 85.81 85 LEU A N 1
ATOM 669 C CA . LEU A 1 85 ? -12.113 1.710 0.238 1.00 85.81 85 LEU A CA 1
ATOM 670 C C . LEU A 1 85 ? -11.923 3.224 0.153 1.00 85.81 85 LEU A C 1
ATOM 672 O O . LEU A 1 85 ? -12.064 3.833 -0.908 1.00 85.81 85 LEU A O 1
ATOM 676 N N . ARG A 1 86 ? -11.532 3.836 1.275 1.00 89.81 86 ARG A N 1
ATOM 677 C CA . ARG A 1 86 ? -11.178 5.257 1.313 1.00 89.81 86 ARG A CA 1
ATOM 678 C C . ARG A 1 86 ? -9.736 5.429 0.861 1.00 89.81 86 ARG A C 1
ATOM 680 O O . ARG A 1 86 ? -8.807 5.037 1.564 1.00 89.81 86 ARG A O 1
ATOM 687 N N . HIS A 1 87 ? -9.566 5.991 -0.327 1.00 90.94 87 HIS A N 1
ATOM 688 C CA . HIS A 1 87 ? -8.259 6.270 -0.903 1.00 90.94 87 HIS A CA 1
ATOM 689 C C . HIS A 1 87 ? -7.800 7.679 -0.530 1.00 90.94 87 HIS A C 1
ATOM 691 O O . HIS A 1 87 ? -8.599 8.617 -0.515 1.00 90.94 87 HIS A O 1
ATOM 697 N N . ALA A 1 88 ? -6.503 7.829 -0.282 1.00 90.19 88 ALA A N 1
ATOM 698 C CA . ALA A 1 88 ? -5.848 9.129 -0.331 1.00 90.19 88 ALA A CA 1
ATOM 699 C C . ALA A 1 88 ? -5.224 9.329 -1.718 1.00 90.19 88 ALA A C 1
ATOM 701 O O . ALA A 1 88 ? -4.977 8.360 -2.438 1.00 90.19 88 ALA A O 1
ATOM 702 N N . TYR A 1 89 ? -4.976 10.586 -2.090 1.00 91.25 89 TYR A N 1
ATOM 703 C CA . TYR A 1 89 ? -4.288 10.892 -3.340 1.00 91.25 89 TYR A CA 1
ATOM 704 C C . TYR A 1 89 ? -2.890 10.271 -3.334 1.00 91.25 89 TYR A C 1
ATOM 706 O O . TYR A 1 89 ? -2.120 10.473 -2.390 1.00 91.25 89 TYR A O 1
ATOM 714 N N . ASN A 1 90 ? -2.580 9.522 -4.388 1.00 92.00 90 ASN A N 1
ATOM 715 C CA . ASN A 1 90 ? -1.213 9.125 -4.699 1.00 92.00 90 ASN A CA 1
ATOM 716 C C . ASN A 1 90 ? -0.459 10.295 -5.366 1.00 92.00 90 ASN A C 1
ATOM 718 O O . ASN A 1 90 ? -1.053 11.331 -5.684 1.00 92.00 90 ASN A O 1
ATOM 722 N N . ASP A 1 91 ? 0.844 10.146 -5.597 1.00 92.06 91 ASP A N 1
ATOM 723 C CA . ASP A 1 91 ? 1.664 11.218 -6.184 1.00 92.06 91 ASP A CA 1
ATOM 724 C C . ASP A 1 91 ? 1.417 11.422 -7.696 1.00 92.06 91 ASP A C 1
ATOM 726 O O . ASP A 1 91 ? 1.868 12.412 -8.270 1.00 92.06 91 ASP A O 1
ATOM 730 N N . PHE A 1 92 ? 0.592 10.573 -8.326 1.00 90.88 92 PHE A N 1
ATOM 731 C CA . PHE A 1 92 ? 0.000 10.820 -9.650 1.00 90.88 92 PHE A CA 1
ATOM 732 C C . PHE A 1 92 ? -1.299 11.643 -9.594 1.00 90.88 92 PHE A C 1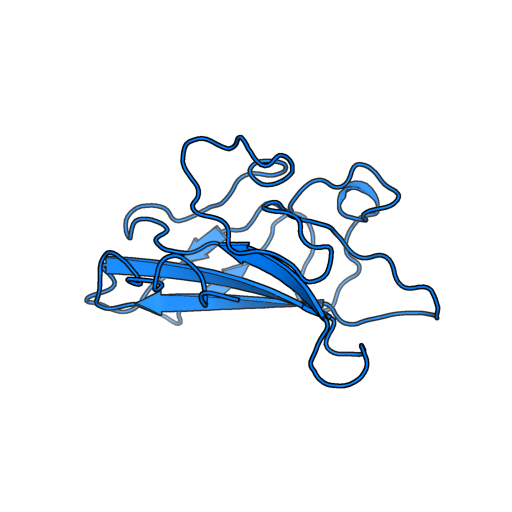
ATOM 734 O O . PHE A 1 92 ? -1.922 11.873 -10.628 1.00 90.88 92 PHE A O 1
ATOM 741 N N . SER A 1 93 ? -1.711 12.115 -8.410 1.00 91.00 93 SER A N 1
ATOM 742 C CA . SER A 1 93 ? -2.988 12.810 -8.172 1.00 91.00 93 SER A CA 1
ATOM 743 C C . SER A 1 93 ? -4.239 11.955 -8.424 1.00 91.00 93 SER A C 1
ATOM 745 O O . SER A 1 93 ? -5.327 12.494 -8.637 1.00 91.00 93 SER A O 1
ATOM 747 N N . ASN A 1 94 ? -4.116 10.631 -8.327 1.00 91.31 94 ASN A N 1
ATOM 748 C CA . ASN A 1 94 ? -5.220 9.686 -8.469 1.00 91.31 94 ASN A CA 1
ATOM 749 C C . ASN A 1 94 ? -5.686 9.140 -7.110 1.00 91.31 94 ASN A C 1
ATOM 751 O O . ASN A 1 94 ? -4.919 9.051 -6.152 1.00 91.31 94 ASN A O 1
ATOM 755 N N . LEU A 1 95 ? -6.958 8.736 -7.039 1.00 91.88 95 LEU A N 1
ATOM 756 C CA . LEU A 1 95 ? -7.586 8.091 -5.872 1.00 91.88 95 LEU A CA 1
ATOM 757 C C . LEU A 1 95 ? -7.702 6.572 -6.062 1.00 91.88 95 LEU A C 1
ATOM 759 O O . LEU A 1 95 ? -8.738 5.971 -5.787 1.00 91.88 95 LEU A O 1
ATOM 763 N N . HIS A 1 96 ? -6.657 5.957 -6.598 1.00 92.69 96 HIS A N 1
ATOM 764 C CA . HIS A 1 96 ? -6.574 4.518 -6.816 1.00 92.69 96 HIS A CA 1
ATOM 765 C C . HIS A 1 96 ? -5.111 4.068 -6.753 1.00 92.69 96 HIS A C 1
ATOM 767 O O . HIS A 1 96 ? -4.198 4.869 -6.552 1.00 92.69 96 HIS A O 1
ATOM 773 N N . TYR A 1 97 ? -4.894 2.766 -6.871 1.00 95.19 97 TYR A N 1
ATOM 774 C CA . TYR A 1 97 ? -3.574 2.186 -7.064 1.00 95.19 97 TYR A CA 1
ATOM 775 C C . TYR A 1 97 ? -3.007 2.613 -8.421 1.00 95.19 97 TYR A C 1
ATOM 777 O O . TYR A 1 97 ? -3.685 2.471 -9.439 1.00 95.19 97 TYR A O 1
ATOM 785 N N . ASP A 1 98 ? -1.772 3.103 -8.433 1.00 95.81 98 ASP A N 1
ATOM 786 C CA . ASP A 1 98 ? -0.951 3.182 -9.638 1.00 95.81 98 ASP A CA 1
ATOM 787 C C . ASP A 1 98 ? 0.336 2.413 -9.377 1.00 95.81 98 ASP A C 1
ATOM 789 O O . ASP A 1 98 ? 1.097 2.761 -8.477 1.00 95.81 98 ASP A O 1
ATOM 793 N N . GLY A 1 99 ? 0.556 1.341 -10.127 1.00 95.12 99 GLY A N 1
ATOM 794 C CA . GLY A 1 99 ? 1.655 0.417 -9.899 1.00 95.12 99 GLY A CA 1
ATOM 795 C C . GLY A 1 99 ? 3.042 0.965 -10.218 1.00 95.12 99 GLY A C 1
ATOM 796 O O . GLY A 1 99 ? 3.186 2.139 -10.570 1.00 95.12 99 GLY A O 1
ATOM 797 N N . PRO A 1 100 ? 4.072 0.110 -10.097 1.00 95.06 100 PRO A N 1
ATOM 798 C CA . PRO A 1 100 ? 5.427 0.417 -10.536 1.00 95.06 100 PRO A CA 1
ATOM 799 C C . PRO A 1 100 ? 5.467 0.972 -11.962 1.00 95.06 100 PRO A C 1
ATOM 801 O O . PRO A 1 100 ? 4.770 0.465 -12.844 1.00 95.06 100 PRO A O 1
ATOM 804 N N . ASP A 1 101 ? 6.283 2.003 -12.159 1.00 91.69 101 ASP A N 1
ATOM 805 C CA . ASP A 1 101 ? 6.553 2.639 -13.455 1.00 91.69 101 ASP A CA 1
ATOM 806 C C . ASP A 1 101 ? 7.994 3.200 -13.471 1.00 91.69 101 ASP A C 1
ATOM 808 O O . ASP A 1 101 ? 8.183 4.409 -13.638 1.00 91.69 101 ASP A O 1
ATOM 812 N N . PRO A 1 102 ? 9.025 2.380 -13.162 1.00 84.44 102 PRO A N 1
ATOM 813 C CA . PRO A 1 102 ? 10.387 2.887 -13.054 1.00 84.44 102 PRO A CA 1
ATOM 814 C C . PRO A 1 102 ? 10.926 3.246 -14.443 1.00 84.44 102 PRO A C 1
ATOM 816 O O . PRO A 1 102 ? 10.972 2.413 -15.350 1.00 84.44 102 PRO A O 1
ATOM 819 N N . SER A 1 103 ? 11.370 4.492 -14.608 1.00 81.00 103 SER A N 1
ATOM 820 C CA . SER A 1 103 ? 12.063 4.939 -15.823 1.00 81.00 103 SER A CA 1
ATOM 821 C C . SER A 1 103 ? 13.516 4.463 -15.898 1.00 81.00 103 SER A C 1
ATOM 823 O O . SER A 1 103 ? 14.119 4.476 -16.972 1.00 81.00 103 SER A O 1
ATOM 825 N N . ASP A 1 104 ? 14.085 4.066 -14.761 1.00 83.81 104 ASP A N 1
ATOM 826 C CA . ASP A 1 104 ? 15.513 3.863 -14.564 1.00 83.81 104 ASP A CA 1
ATOM 827 C C . ASP A 1 104 ? 15.805 2.635 -13.692 1.00 83.81 104 ASP A C 1
ATOM 829 O O . ASP A 1 104 ? 16.061 2.701 -12.498 1.00 83.81 104 ASP A O 1
ATOM 833 N N . GLY A 1 105 ? 15.853 1.469 -14.333 1.00 87.38 105 GLY A N 1
ATOM 834 C CA . GLY A 1 105 ? 16.311 0.243 -13.687 1.00 87.38 105 GLY A CA 1
ATOM 835 C C . GLY A 1 105 ? 15.293 -0.351 -12.712 1.00 87.38 105 GLY A C 1
ATOM 836 O O . GLY A 1 105 ? 14.099 -0.388 -12.989 1.00 87.38 105 GLY A O 1
ATOM 837 N N . VAL A 1 106 ? 15.791 -0.920 -11.612 1.00 91.69 106 VAL A N 1
ATOM 838 C CA . VAL A 1 106 ? 14.989 -1.703 -10.661 1.00 91.69 106 VAL A CA 1
ATOM 839 C C . VAL A 1 106 ? 14.781 -0.896 -9.391 1.00 91.69 106 VAL A C 1
ATOM 841 O O . VAL A 1 106 ? 15.754 -0.532 -8.736 1.00 91.69 106 VAL A O 1
ATOM 844 N N . HIS A 1 107 ? 13.517 -0.664 -9.044 1.00 94.44 107 HIS A N 1
ATOM 845 C CA . HIS A 1 107 ? 13.114 0.056 -7.840 1.00 94.44 107 HIS A CA 1
ATOM 846 C C . HIS A 1 107 ? 12.477 -0.880 -6.805 1.00 94.44 107 HIS A C 1
ATOM 848 O O . HIS A 1 107 ? 11.883 -1.915 -7.125 1.00 94.44 107 HIS A O 1
ATOM 854 N N . THR A 1 108 ? 12.580 -0.489 -5.541 1.00 94.81 108 THR A N 1
ATOM 855 C CA . THR A 1 108 ? 12.064 -1.202 -4.379 1.00 94.81 108 THR A CA 1
ATOM 856 C C . THR A 1 108 ? 10.763 -0.566 -3.912 1.00 94.81 108 THR A C 1
ATOM 858 O O . THR A 1 108 ? 10.755 0.489 -3.280 1.00 94.81 108 THR A O 1
ATOM 861 N N . TYR A 1 109 ? 9.650 -1.263 -4.115 1.00 96.06 109 TYR A N 1
ATOM 862 C CA . TYR A 1 109 ? 8.343 -0.811 -3.645 1.00 96.06 109 TYR A CA 1
ATOM 863 C C . TYR A 1 109 ? 8.026 -1.369 -2.255 1.00 96.06 109 TYR A C 1
ATOM 865 O O . TYR A 1 109 ? 8.029 -2.581 -2.029 1.00 96.06 109 TYR A O 1
ATOM 873 N N . ARG A 1 110 ? 7.741 -0.482 -1.299 1.00 96.25 110 ARG A N 1
ATOM 874 C CA . ARG A 1 110 ? 7.438 -0.831 0.094 1.00 96.25 110 ARG A CA 1
ATOM 875 C C . ARG A 1 110 ? 5.948 -0.727 0.363 1.00 96.25 110 ARG A C 1
ATOM 877 O O . ARG A 1 110 ? 5.392 0.366 0.354 1.00 96.25 110 ARG A O 1
ATOM 884 N N . PHE A 1 111 ? 5.335 -1.856 0.703 1.00 97.75 111 PHE A N 1
ATOM 885 C CA . PHE A 1 111 ? 3.981 -1.915 1.245 1.00 97.75 111 PHE A CA 1
ATOM 886 C C . PHE A 1 111 ? 4.047 -1.867 2.772 1.00 97.75 111 PHE A C 1
ATOM 888 O O . PHE A 1 111 ? 4.700 -2.702 3.399 1.00 97.75 111 PHE A O 1
ATOM 895 N N . ARG A 1 112 ? 3.373 -0.894 3.384 1.00 96.94 112 ARG A N 1
ATOM 896 C CA . ARG A 1 112 ? 3.278 -0.752 4.840 1.00 96.94 112 ARG A CA 1
ATOM 897 C C . ARG A 1 112 ? 1.829 -0.753 5.272 1.00 96.94 112 ARG A C 1
ATOM 899 O O . ARG A 1 112 ? 1.055 0.086 4.822 1.00 96.94 112 ARG A O 1
ATOM 906 N N . LEU A 1 113 ? 1.506 -1.660 6.184 1.00 97.94 113 LEU A N 1
ATOM 907 C CA . LEU A 1 113 ? 0.212 -1.733 6.840 1.00 97.94 113 LEU A CA 1
ATOM 908 C C . LEU A 1 113 ? 0.366 -1.306 8.302 1.00 97.94 113 LEU A C 1
ATOM 910 O O . LEU A 1 113 ? 1.190 -1.855 9.031 1.00 97.94 113 LEU A O 1
ATOM 914 N N . ALA A 1 114 ? -0.435 -0.337 8.728 1.00 97.62 114 ALA A N 1
ATOM 915 C CA . ALA A 1 114 ? -0.533 0.092 10.116 1.00 97.62 114 ALA A CA 1
ATOM 916 C C . ALA A 1 114 ? -1.907 -0.284 10.674 1.00 97.62 114 ALA A C 1
ATOM 918 O O . ALA A 1 114 ? -2.921 -0.101 10.004 1.00 97.62 114 ALA A O 1
ATOM 919 N N . ALA A 1 115 ? -1.930 -0.784 11.907 1.00 97.69 115 ALA A N 1
ATOM 920 C CA . ALA A 1 115 ? -3.142 -1.050 12.667 1.00 97.69 115 ALA A CA 1
ATOM 921 C C . ALA A 1 115 ? -3.386 0.099 13.652 1.00 97.69 115 ALA A C 1
ATOM 923 O O . ALA A 1 115 ? -2.477 0.486 14.389 1.00 97.69 115 ALA A O 1
ATOM 924 N N . LEU A 1 116 ? -4.593 0.661 13.650 1.00 97.06 116 LEU A N 1
ATOM 925 C CA . LEU A 1 116 ? -4.916 1.879 14.391 1.00 97.06 116 LEU A CA 1
ATOM 926 C C . LEU A 1 116 ? -5.973 1.626 15.472 1.00 97.06 116 LEU A C 1
ATOM 928 O O . LEU A 1 116 ? -6.924 0.884 15.221 1.00 97.06 116 LEU A O 1
ATOM 932 N N . PRO A 1 117 ? -5.887 2.296 16.638 1.00 97.06 117 PRO A N 1
ATOM 933 C CA . PRO A 1 117 ? -6.880 2.198 17.709 1.00 97.06 117 PRO A CA 1
ATOM 934 C C . PRO A 1 117 ? -8.103 3.109 17.491 1.00 97.06 117 PRO A C 1
ATOM 936 O O . PRO A 1 117 ? -8.838 3.387 18.434 1.00 97.06 117 PRO A O 1
ATOM 939 N N . VAL A 1 118 ? -8.310 3.611 16.271 1.00 96.06 118 VAL A N 1
ATOM 940 C CA . VAL A 1 118 ? -9.433 4.480 15.883 1.00 96.06 118 VAL A CA 1
ATOM 941 C C . VAL A 1 118 ? -10.109 3.932 14.633 1.00 96.06 118 VAL A C 1
ATOM 943 O O . VAL A 1 118 ? -9.459 3.275 13.821 1.00 96.06 118 VAL A O 1
ATOM 946 N N . THR A 1 119 ? -11.402 4.196 14.456 1.00 94.00 119 THR A N 1
ATOM 947 C CA . THR A 1 119 ? -12.164 3.741 13.280 1.00 94.00 119 THR A CA 1
ATOM 948 C C . THR A 1 119 ? -11.949 4.599 12.035 1.00 94.00 119 THR A C 1
ATOM 950 O O . THR A 1 119 ? -12.124 4.093 10.931 1.00 94.00 119 THR A O 1
ATOM 953 N N . SER A 1 120 ? -11.581 5.875 12.191 1.00 91.88 120 SER A N 1
ATOM 954 C CA . SER A 1 120 ? -11.335 6.780 11.068 1.00 91.88 120 SER A CA 1
ATOM 955 C C . SER A 1 120 ? -10.228 7.781 11.374 1.00 91.88 120 SER A C 1
ATOM 957 O O . SER A 1 120 ? -10.194 8.396 12.444 1.00 91.88 120 SER A O 1
ATOM 959 N N . LEU A 1 121 ? -9.332 7.957 10.408 1.00 85.19 121 LEU A N 1
ATOM 960 C CA . LEU A 1 121 ? -8.438 9.094 10.319 1.00 85.19 121 LEU A CA 1
ATOM 961 C C . LEU A 1 121 ? -9.250 10.271 9.786 1.00 85.19 121 LEU A C 1
ATOM 963 O O . LEU A 1 121 ? -9.541 10.356 8.596 1.00 85.19 121 LEU A O 1
ATOM 967 N N . ALA A 1 122 ? -9.642 11.178 10.677 1.00 73.19 122 ALA A N 1
ATOM 968 C CA . ALA A 1 122 ? -10.298 12.425 10.309 1.00 73.19 122 ALA A CA 1
ATOM 969 C C . ALA A 1 122 ? -9.323 13.319 9.520 1.00 73.19 122 ALA A C 1
ATOM 971 O O . ALA A 1 122 ? -8.729 14.248 10.066 1.00 73.19 122 ALA A O 1
ATOM 972 N N . PHE A 1 123 ? -9.120 13.020 8.235 1.00 69.25 123 PHE A N 1
ATOM 973 C CA . PHE A 1 123 ? -8.394 13.905 7.339 1.00 69.25 123 PHE A CA 1
ATOM 974 C C . PHE A 1 123 ? -9.177 15.216 7.251 1.00 69.25 123 PHE A C 1
ATOM 976 O O . PHE A 1 123 ? -10.381 15.181 6.970 1.00 69.25 123 PHE A O 1
ATOM 983 N N . PRO A 1 124 ? -8.541 16.377 7.478 1.00 55.81 124 PRO A N 1
ATOM 984 C CA . PRO A 1 124 ? -9.188 17.631 7.145 1.00 55.81 124 PRO A CA 1
ATOM 985 C C . PRO A 1 124 ? -9.539 17.586 5.654 1.00 55.81 124 PRO A C 1
ATOM 987 O O . PRO A 1 124 ? -8.702 17.238 4.817 1.00 55.81 124 PRO A O 1
ATOM 990 N N . LEU A 1 125 ? -10.797 17.879 5.325 1.00 43.06 125 LEU A N 1
ATOM 991 C CA . LEU A 1 125 ? -11.271 17.974 3.948 1.00 43.06 125 LEU A CA 1
ATOM 992 C C . LEU A 1 125 ? -10.512 19.119 3.252 1.00 43.06 125 LEU A C 1
ATOM 994 O O . LEU A 1 125 ? -10.954 20.260 3.303 1.00 43.06 125 LEU A O 1
ATOM 998 N N . LYS A 1 126 ? -9.386 18.786 2.601 1.00 43.84 126 LYS A N 1
ATOM 999 C CA . LYS A 1 126 ? -8.476 19.668 1.840 1.00 43.84 126 LYS A CA 1
ATOM 1000 C C . LYS A 1 126 ? -7.737 20.740 2.676 1.00 43.84 126 LYS A C 1
ATOM 1002 O O . LYS A 1 126 ? -8.343 21.408 3.509 1.00 43.84 126 LYS A O 1
ATOM 1007 N N . PRO A 1 127 ? -6.450 21.023 2.394 1.00 43.06 127 PRO A N 1
ATOM 1008 C CA . PRO A 1 127 ? -5.952 22.376 2.591 1.00 43.06 127 PRO A CA 1
ATOM 1009 C C . PRO A 1 127 ? -6.741 23.277 1.636 1.00 43.06 127 PRO A C 1
ATOM 1011 O O . PRO A 1 127 ? -6.827 22.995 0.437 1.00 43.06 127 PRO A O 1
ATOM 1014 N N . MET A 1 128 ? -7.357 24.327 2.171 1.00 40.69 128 MET A N 1
ATOM 1015 C CA . MET A 1 128 ? -7.838 25.428 1.346 1.00 40.69 128 MET A CA 1
ATOM 1016 C C . MET A 1 128 ? -6.594 26.063 0.711 1.00 40.69 128 MET A C 1
ATOM 1018 O O . MET A 1 128 ? -5.779 26.646 1.423 1.00 40.69 128 MET A O 1
ATOM 1022 N N . LEU A 1 129 ? -6.406 25.843 -0.592 1.00 42.81 129 LEU A N 1
ATOM 1023 C CA . LEU A 1 129 ? -5.643 26.767 -1.431 1.00 42.81 129 LEU A CA 1
ATOM 1024 C C . LEU A 1 129 ? -6.486 28.026 -1.631 1.00 42.81 129 LEU A C 1
ATOM 1026 O O . LEU A 1 129 ? -7.712 27.859 -1.839 1.00 42.81 129 LEU A O 1
#

pLDDT: mean 89.68, std 13.03, range [40.69, 98.19]

Secondary structure (DSSP, 8-state):
---EEE-SS--TTSPPPGGGSTTTT-PPPPEEEE-PPTT--EEEEEEEESSSSSSPEEEEEEEEEETT--EE-TTTTSSTT-TT-EEPPPTTS-SS------SSS---EEEEEEEESSS-----S----

Sequence (129 aa):
MAFELTSPAFENRREIPVRHERPGANLSPFLQWHDPPNGTQSYVLIMEDADAPTPAFRHWAVHDIPAGRRQLTEGMSSKATAEDLRHAYNDFSNLHYDGPDPSDGVHTYRFRLAALPVTSLAFPLKPML

Radius of gyration: 14.61 Å; chains: 1; bounding box: 33×41×38 Å

InterPro domains:
  IPR005247 YbhB/YbcL/LppC-like [TIGR00481] (23-121)
  IPR005247 YbhB/YbcL/LppC-like [cd00865] (4-124)
  IPR008914 Phosphatidylethanolamine-binding protein [PF01161] (16-121)
  IPR036610 PEBP-like superfamily [G3DSA:3.90.280.10] (1-128)
  IPR036610 PEBP-like superfamily [SSF49777] (3-122)